Protein AF-A0A946Y7U3-F1 (afdb_monomer)

Foldseek 3Di:
DPDQPFFPDKDFPDWDWDDDPNHTDDIDTDIDTDGDDD

Solvent-accessible surface area (backbone atoms only — not comparable to full-atom values): 2665 Å² total; per-residue (Å²): 132,90,70,77,93,47,74,79,47,74,45,81,77,48,77,49,74,45,71,53,96,94,35,81,69,47,82,48,74,45,68,50,74,46,61,77,85,131

Structure (mmCIF, N/CA/C/O backbone):
data_AF-A0A946Y7U3-F1
#
_entry.id   AF-A0A946Y7U3-F1
#
loop_
_atom_site.group_PDB
_atom_site.id
_atom_site.type_symbol
_atom_site.label_atom_id
_atom_site.label_alt_id
_atom_site.label_comp_id
_atom_site.label_asym_id
_atom_site.label_entity_id
_atom_site.label_seq_id
_atom_site.pdbx_PDB_ins_code
_atom_site.Cartn_x
_atom_site.Cartn_y
_atom_site.Cartn_z
_atom_site.occupancy
_atom_site.B_iso_or_equiv
_atom_site.auth_seq_id
_atom_site.auth_comp_id
_atom_site.auth_asym_id
_atom_site.auth_atom_id
_atom_site.pdbx_PDB_model_num
ATOM 1 N N . ASN A 1 1 ? -2.002 15.556 -18.158 1.00 45.78 1 ASN A N 1
ATOM 2 C CA . ASN A 1 1 ? -1.526 14.621 -17.118 1.00 45.78 1 ASN A CA 1
ATOM 3 C C . ASN A 1 1 ? -1.038 13.366 -17.796 1.00 45.78 1 ASN A C 1
ATOM 5 O O . ASN A 1 1 ? -1.791 12.417 -17.972 1.00 45.78 1 ASN A O 1
ATOM 9 N N . GLU A 1 2 ? 0.205 13.442 -18.250 1.00 54.78 2 GLU A N 1
ATOM 10 C CA . GLU A 1 2 ? 0.967 12.352 -18.851 1.00 54.78 2 GLU A CA 1
ATOM 11 C C . GLU A 1 2 ? 1.127 11.268 -17.782 1.00 54.78 2 GLU A C 1
ATOM 13 O O . GLU A 1 2 ? 1.711 11.500 -16.724 1.00 54.78 2 GLU A O 1
ATOM 18 N N . THR A 1 3 ? 0.474 10.128 -17.982 1.00 57.53 3 THR A N 1
ATOM 19 C CA . THR A 1 3 ? 0.365 9.076 -16.967 1.00 57.53 3 THR A CA 1
ATOM 20 C C . THR A 1 3 ? 1.109 7.852 -17.470 1.00 57.53 3 THR A C 1
ATOM 22 O O . THR A 1 3 ? 0.516 6.995 -18.099 1.00 57.53 3 THR A O 1
ATOM 25 N N . LEU A 1 4 ? 2.425 7.835 -17.220 1.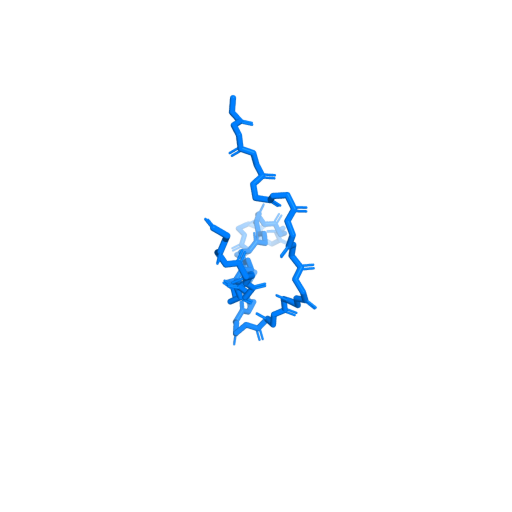00 61.94 4 LEU A N 1
ATOM 26 C CA . LEU A 1 4 ? 3.335 6.678 -17.273 1.00 61.94 4 LEU A CA 1
ATOM 27 C C . LEU A 1 4 ? 2.887 5.568 -18.245 1.00 61.94 4 LEU A C 1
ATOM 29 O O . LEU A 1 4 ? 2.253 4.597 -17.839 1.00 61.94 4 LEU A O 1
ATOM 33 N N . GLU A 1 5 ? 3.227 5.701 -19.526 1.00 63.34 5 GLU A N 1
ATOM 34 C CA . GLU A 1 5 ? 2.658 4.864 -20.594 1.00 63.34 5 GLU A CA 1
ATOM 35 C C . GLU A 1 5 ? 3.184 3.414 -20.643 1.00 63.34 5 GLU A C 1
ATOM 37 O O . GLU A 1 5 ? 2.780 2.654 -21.517 1.00 63.34 5 GLU A O 1
ATOM 42 N N . GLN A 1 6 ? 4.050 2.982 -19.715 1.00 63.72 6 GLN A N 1
ATOM 43 C CA . GLN A 1 6 ? 4.698 1.659 -19.766 1.00 63.72 6 GLN A CA 1
ATOM 44 C C . GLN A 1 6 ? 4.953 1.053 -18.372 1.00 63.72 6 GLN A C 1
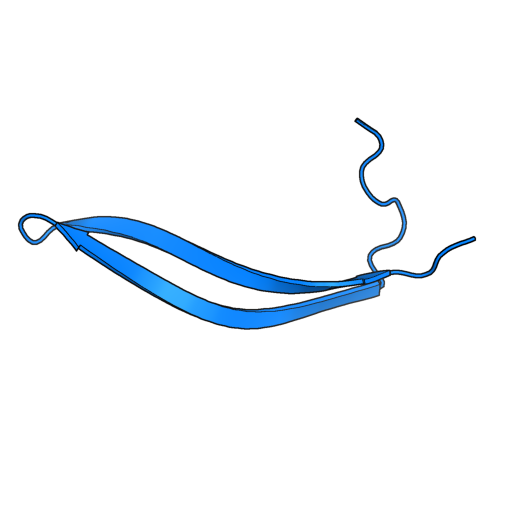ATOM 46 O O . GLN A 1 6 ? 6.092 0.822 -17.965 1.00 63.72 6 GLN A O 1
ATOM 51 N N . ILE A 1 7 ? 3.889 0.814 -17.597 1.00 68.31 7 ILE A N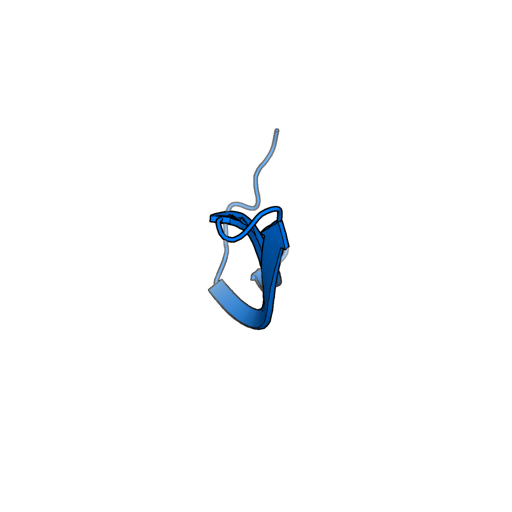 1
ATOM 52 C CA . ILE A 1 7 ? 4.004 0.095 -16.316 1.00 68.31 7 ILE A CA 1
ATOM 53 C C . ILE A 1 7 ? 4.301 -1.387 -16.590 1.00 68.31 7 ILE A C 1
ATOM 55 O O . ILE A 1 7 ? 3.429 -2.118 -17.052 1.00 68.31 7 ILE A O 1
ATOM 59 N N . GLU A 1 8 ? 5.509 -1.844 -16.257 1.00 72.06 8 GLU A N 1
ATOM 60 C CA . GLU A 1 8 ? 5.918 -3.253 -16.403 1.00 72.06 8 GLU A CA 1
ATOM 61 C C . GLU A 1 8 ? 5.525 -4.103 -15.189 1.00 72.06 8 GLU A C 1
ATOM 63 O O . GLU A 1 8 ? 5.331 -5.314 -15.287 1.00 72.06 8 GLU A O 1
ATOM 68 N N . GLY A 1 9 ? 5.386 -3.468 -14.023 1.00 71.94 9 GLY A N 1
ATOM 69 C CA . GLY A 1 9 ? 4.991 -4.157 -12.805 1.00 71.94 9 GLY A CA 1
ATOM 70 C C . GLY A 1 9 ? 4.720 -3.217 -11.638 1.00 71.94 9 GLY A C 1
ATOM 71 O O . GLY A 1 9 ? 5.268 -2.116 -11.537 1.00 71.94 9 GLY A O 1
ATOM 72 N N . ALA A 1 10 ? 3.869 -3.676 -10.724 1.00 83.81 10 ALA A N 1
ATOM 73 C CA . ALA A 1 10 ? 3.577 -2.996 -9.472 1.00 83.81 10 ALA A CA 1
ATOM 74 C C . ALA A 1 10 ? 3.604 -3.998 -8.312 1.00 83.81 10 ALA A C 1
ATOM 76 O O . ALA A 1 10 ? 2.987 -5.059 -8.374 1.00 83.81 10 ALA A O 1
ATOM 77 N N . TRP A 1 11 ? 4.293 -3.639 -7.231 1.00 86.00 11 TRP A N 1
ATOM 78 C CA . TRP A 1 11 ? 4.410 -4.447 -6.019 1.00 86.00 11 TRP A CA 1
ATOM 79 C C . TRP A 1 11 ? 3.787 -3.705 -4.847 1.00 86.00 11 TRP A C 1
ATOM 81 O O . TRP A 1 11 ? 4.107 -2.542 -4.584 1.00 86.00 11 TRP A O 1
ATOM 91 N N . VAL A 1 12 ? 2.931 -4.386 -4.090 1.00 87.00 12 VAL A N 1
ATOM 92 C CA . VAL A 1 12 ? 2.399 -3.847 -2.836 1.00 87.00 12 VAL A CA 1
ATOM 93 C C . VAL A 1 12 ? 3.469 -3.986 -1.760 1.00 87.00 12 VAL A C 1
ATOM 95 O O . VAL A 1 12 ? 3.867 -5.092 -1.408 1.00 87.00 12 VAL A O 1
ATOM 98 N N . LYS A 1 13 ? 3.943 -2.856 -1.231 1.00 89.25 13 LYS A N 1
ATOM 99 C CA . LYS A 1 13 ? 4.899 -2.838 -0.117 1.00 89.25 13 LYS A CA 1
ATOM 100 C C . LYS A 1 13 ? 4.181 -2.955 1.221 1.00 89.25 13 LYS A C 1
ATOM 102 O O . LYS A 1 13 ? 4.617 -3.687 2.099 1.00 89.25 13 LYS A O 1
ATOM 107 N N . GLU A 1 14 ? 3.117 -2.181 1.389 1.00 92.12 14 GLU A N 1
ATOM 108 C CA . GLU A 1 14 ? 2.362 -2.123 2.633 1.00 92.12 14 GLU A CA 1
ATOM 109 C C . GLU A 1 14 ? 0.922 -1.714 2.343 1.00 92.12 14 GLU A C 1
ATOM 111 O O . GLU A 1 14 ? 0.664 -0.845 1.507 1.00 92.12 14 GLU A O 1
ATOM 116 N N . MET A 1 15 ? -0.013 -2.316 3.070 1.00 92.81 15 MET A N 1
ATOM 117 C CA . MET A 1 15 ? -1.411 -1.921 3.064 1.00 92.81 15 MET A CA 1
ATOM 118 C C . MET A 1 15 ? -1.855 -1.651 4.495 1.00 92.81 15 MET A C 1
ATOM 120 O O . MET A 1 15 ? -1.661 -2.474 5.386 1.00 92.81 15 MET A O 1
ATOM 124 N N . LYS A 1 16 ? -2.456 -0.482 4.707 1.00 93.75 16 LYS A N 1
ATOM 125 C CA . LYS A 1 16 ? -3.010 -0.065 5.994 1.00 93.75 16 LYS A CA 1
ATOM 126 C C . LYS A 1 16 ? -4.480 0.277 5.834 1.00 93.75 16 LYS A C 1
ATOM 128 O O . LYS A 1 16 ? -4.877 0.921 4.862 1.00 93.75 16 LYS A O 1
ATOM 133 N N . VAL A 1 17 ? -5.263 -0.115 6.831 1.00 94.94 17 VAL A N 1
ATOM 134 C CA . VAL A 1 17 ? -6.681 0.223 6.941 1.00 94.94 17 VAL A CA 1
ATOM 135 C C . VAL A 1 17 ? -6.866 1.073 8.185 1.00 94.94 17 VAL A C 1
ATOM 137 O O . VAL A 1 17 ? -6.451 0.676 9.271 1.00 94.94 17 VAL A O 1
ATOM 140 N N . THR A 1 18 ? -7.467 2.250 8.038 1.00 93.75 18 THR A N 1
ATOM 141 C CA . THR A 1 18 ? -7.886 3.054 9.187 1.00 93.75 18 THR A CA 1
ATOM 142 C C . THR A 1 18 ? -9.330 2.720 9.525 1.00 93.75 18 THR A C 1
ATOM 144 O O . THR A 1 18 ? -10.179 2.640 8.640 1.00 93.75 18 THR A O 1
ATOM 147 N N . VAL A 1 19 ? -9.616 2.513 10.810 1.00 94.25 19 VAL A N 1
ATOM 148 C CA . VAL A 1 19 ? -10.974 2.297 11.321 1.00 94.25 19 VAL A CA 1
ATOM 149 C C . VAL A 1 19 ? -11.307 3.453 12.251 1.00 94.25 19 VAL A C 1
ATOM 151 O O . VAL A 1 19 ? -10.541 3.759 13.164 1.00 94.25 19 VAL A O 1
ATOM 154 N N . LYS A 1 20 ? -12.448 4.102 12.020 1.00 94.06 20 LYS A N 1
ATOM 155 C CA . LYS A 1 20 ? -12.959 5.191 12.852 1.00 94.06 20 LYS A CA 1
ATOM 156 C C . LYS A 1 20 ? -14.404 4.894 13.227 1.00 94.06 20 LYS A C 1
ATOM 158 O O . LYS A 1 20 ? -15.219 4.569 12.369 1.00 94.06 20 LYS A O 1
ATOM 163 N N . ASN A 1 21 ? -14.724 4.999 14.516 1.00 93.50 21 ASN A N 1
ATOM 164 C CA . ASN A 1 21 ? -16.065 4.734 15.054 1.00 93.50 21 ASN A CA 1
ATOM 165 C C . ASN A 1 21 ? -16.618 3.349 14.655 1.00 93.50 21 ASN A C 1
ATOM 167 O O . ASN A 1 21 ? -17.783 3.219 14.288 1.00 93.50 21 ASN A O 1
ATOM 171 N N . GLY A 1 22 ? -15.761 2.322 14.658 1.00 94.25 22 GLY A N 1
ATOM 172 C CA . GLY A 1 22 ? -16.139 0.950 14.298 1.00 94.25 22 GLY A CA 1
ATOM 173 C C . GLY A 1 22 ? -16.397 0.716 12.805 1.00 94.25 22 GLY A C 1
ATOM 174 O O . GLY A 1 22 ? -16.768 -0.390 12.425 1.00 94.25 22 GLY A O 1
ATOM 175 N N . LYS A 1 23 ? -16.190 1.724 11.947 1.00 93.31 23 LYS A N 1
ATOM 176 C CA . LYS A 1 23 ? -16.312 1.606 10.491 1.00 93.31 23 LYS A CA 1
ATOM 177 C C . LYS A 1 23 ? -14.962 1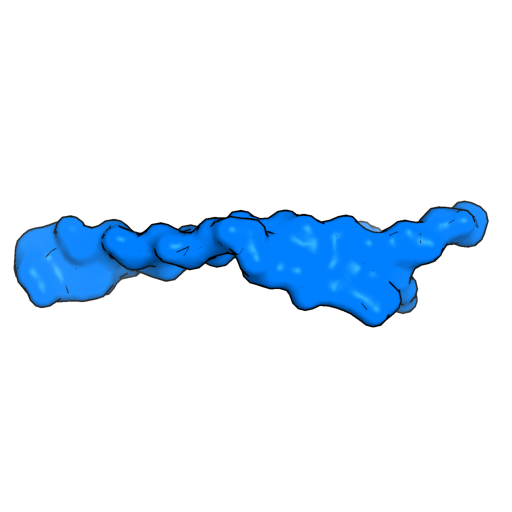.816 9.826 1.00 93.31 23 LYS A C 1
ATOM 179 O O . LYS A 1 23 ? -14.143 2.605 10.299 1.00 93.31 23 LYS A O 1
ATOM 184 N N . VAL A 1 24 ? -14.732 1.112 8.722 1.00 94.12 24 VAL A N 1
ATOM 185 C CA . VAL A 1 24 ? -13.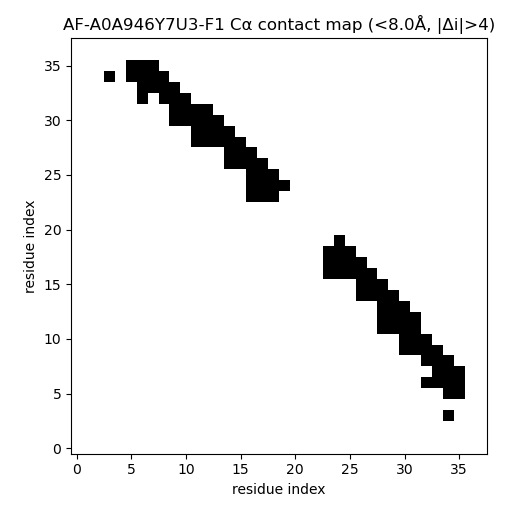557 1.363 7.889 1.00 94.12 24 VAL A CA 1
ATOM 186 C C . VAL A 1 24 ? -13.648 2.784 7.346 1.00 94.12 24 VAL A C 1
ATOM 188 O O . VAL A 1 24 ? -14.643 3.160 6.734 1.00 94.12 24 VAL A O 1
ATOM 191 N N . ASP A 1 25 ? -12.613 3.568 7.614 1.00 94.62 25 ASP A N 1
ATOM 192 C CA . ASP A 1 25 ? -12.473 4.938 7.145 1.00 94.62 25 ASP A CA 1
ATOM 193 C C . ASP A 1 25 ? -11.785 4.933 5.778 1.00 94.62 25 ASP A C 1
ATOM 195 O O . ASP A 1 25 ? -12.385 5.369 4.795 1.00 94.62 25 ASP A O 1
ATOM 199 N N . LYS A 1 26 ? -10.545 4.417 5.681 1.00 92.56 26 LYS A N 1
ATOM 200 C CA . LYS A 1 26 ? -9.770 4.433 4.426 1.00 92.56 26 LYS A CA 1
ATOM 201 C C . LYS A 1 26 ? -8.812 3.260 4.282 1.00 92.56 26 LYS A C 1
ATOM 203 O O . LYS A 1 26 ? -8.231 2.771 5.251 1.00 92.56 26 LYS A O 1
ATOM 208 N N . TYR A 1 27 ? -8.570 2.911 3.023 1.00 93.25 27 TYR A N 1
ATOM 209 C CA . TYR A 1 27 ? -7.498 2.023 2.598 1.00 93.25 27 TYR A CA 1
ATOM 210 C C . TYR A 1 27 ? -6.343 2.859 2.057 1.00 93.25 27 TYR A C 1
ATOM 212 O O . TYR A 1 27 ? -6.531 3.723 1.202 1.00 93.25 27 TYR A O 1
ATOM 220 N N . ARG A 1 28 ? -5.138 2.608 2.560 1.00 92.19 28 ARG A N 1
ATOM 221 C CA . ARG A 1 28 ? -3.902 3.177 2.025 1.00 92.19 28 ARG A CA 1
ATOM 222 C C . ARG A 1 28 ? -3.013 2.038 1.567 1.00 92.19 28 ARG A C 1
ATOM 224 O O . ARG A 1 28 ? -2.625 1.203 2.381 1.00 92.19 28 ARG A O 1
ATOM 231 N N . VAL A 1 29 ? -2.694 2.028 0.278 1.00 92.88 29 VAL A N 1
ATOM 232 C CA . VAL A 1 29 ? -1.814 1.031 -0.331 1.00 92.88 29 VAL A CA 1
ATOM 233 C C . VAL A 1 29 ? -0.562 1.743 -0.815 1.00 92.88 29 VAL A C 1
ATOM 235 O O . VAL A 1 29 ? -0.628 2.632 -1.660 1.00 92.88 29 VAL A O 1
ATOM 238 N N . ALA A 1 30 ? 0.579 1.369 -0.250 1.00 90.94 30 ALA A N 1
ATOM 239 C CA . ALA A 1 30 ? 1.879 1.813 -0.715 1.00 90.94 30 ALA A CA 1
ATOM 240 C C . ALA A 1 30 ? 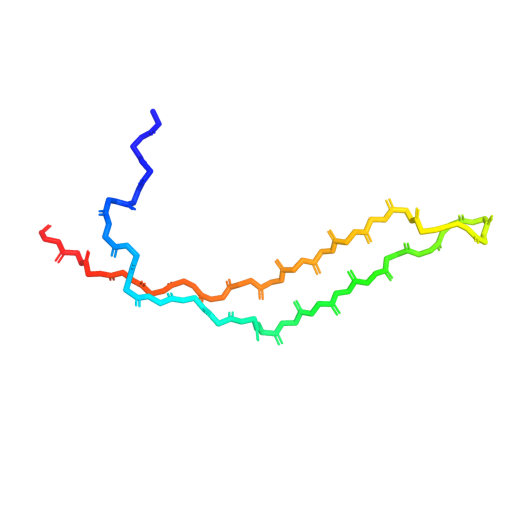2.348 0.860 -1.816 1.00 90.94 30 ALA A C 1
ATOM 242 O O . ALA A 1 30 ? 2.705 -0.291 -1.548 1.00 90.94 30 ALA A O 1
ATOM 24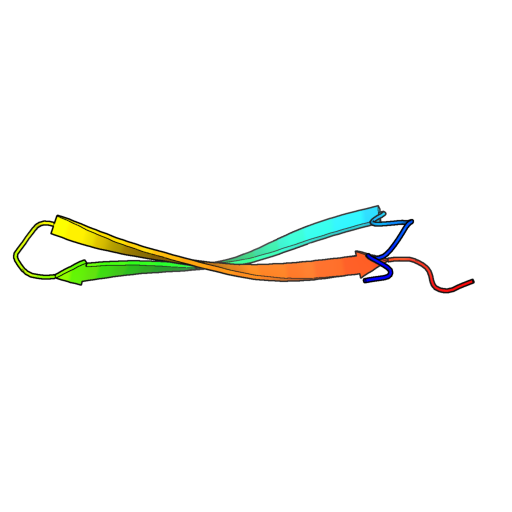3 N N . LEU A 1 31 ? 2.339 1.348 -3.053 1.00 91.69 31 LEU A N 1
ATOM 244 C CA . LEU A 1 31 ? 2.799 0.617 -4.228 1.00 91.69 31 LEU A CA 1
ATOM 245 C C . LEU A 1 31 ? 4.214 1.064 -4.593 1.00 91.69 31 LEU A C 1
ATOM 247 O O . LEU A 1 31 ? 4.523 2.254 -4.587 1.00 91.69 31 LEU A O 1
ATOM 251 N N . LYS A 1 32 ? 5.065 0.101 -4.935 1.00 87.06 32 LYS A N 1
ATOM 252 C CA . LYS A 1 32 ? 6.270 0.345 -5.725 1.00 87.06 32 LYS A CA 1
ATOM 253 C C . LYS A 1 32 ? 5.918 0.044 -7.172 1.00 87.06 32 LYS A C 1
ATOM 255 O O . LYS A 1 32 ? 5.518 -1.078 -7.464 1.00 87.06 32 LYS A O 1
ATOM 260 N N . VAL A 1 33 ? 6.038 1.034 -8.042 1.00 85.69 33 VAL A N 1
ATOM 261 C CA . VAL A 1 33 ? 5.752 0.892 -9.472 1.00 85.69 33 VAL A CA 1
ATOM 262 C C . VAL A 1 33 ? 7.077 0.954 -10.214 1.00 85.69 33 VAL A C 1
ATOM 264 O O . VAL A 1 33 ? 7.849 1.884 -9.986 1.00 85.69 33 VAL A O 1
ATOM 267 N N . THR A 1 34 ? 7.333 -0.033 -11.066 1.00 82.50 34 THR A N 1
ATOM 268 C CA . THR A 1 34 ? 8.486 -0.035 -11.969 1.00 82.50 34 THR A CA 1
ATOM 269 C C . THR A 1 34 ? 7.983 0.210 -13.380 1.00 82.50 34 THR A C 1
ATOM 271 O O . THR A 1 34 ? 6.972 -0.355 -13.802 1.00 82.50 34 THR A O 1
ATOM 274 N N . PHE A 1 35 ? 8.690 1.073 -14.092 1.00 81.06 35 PHE A N 1
ATOM 275 C CA . PHE A 1 35 ? 8.438 1.391 -15.484 1.00 81.06 35 PHE A CA 1
ATOM 276 C C . PHE A 1 35 ? 9.776 1.631 -16.176 1.00 81.06 35 PHE A C 1
ATOM 278 O O . PHE A 1 35 ? 10.746 2.058 -15.540 1.00 81.06 35 PH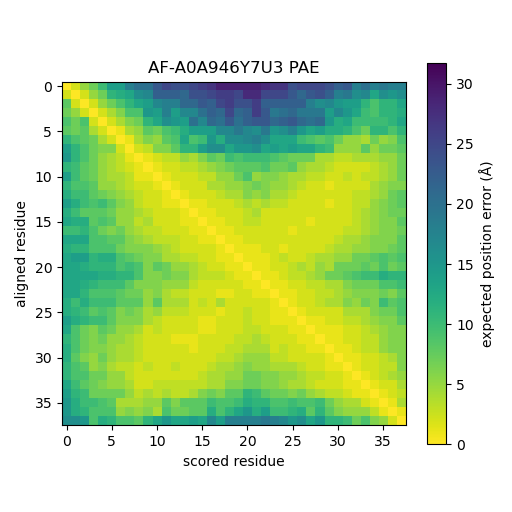E A O 1
ATOM 285 N N . VAL A 1 36 ? 9.812 1.357 -17.472 1.00 69.94 36 VAL A N 1
ATOM 286 C CA . VAL A 1 36 ? 10.937 1.710 -18.334 1.00 69.94 36 VAL A CA 1
ATOM 287 C C . VAL A 1 36 ? 10.823 3.168 -18.762 1.00 69.94 36 VAL A C 1
ATOM 289 O O . VAL A 1 36 ? 9.740 3.658 -19.085 1.00 69.94 36 VAL A O 1
ATOM 292 N N . LEU A 1 37 ? 11.955 3.868 -18.726 1.00 67.56 37 LEU A N 1
ATOM 293 C CA . LEU A 1 37 ? 12.090 5.226 -19.237 1.00 67.56 37 LEU A CA 1
ATOM 294 C C . LEU A 1 37 ? 12.704 5.134 -20.636 1.00 67.56 37 LEU A C 1
ATOM 296 O O . LEU A 1 37 ? 13.776 4.545 -20.785 1.00 67.56 37 LEU A O 1
ATOM 300 N N . HIS A 1 38 ? 12.012 5.679 -21.632 1.00 62.50 38 HIS A N 1
ATOM 301 C CA . HIS A 1 38 ? 12.534 5.841 -22.989 1.00 62.50 38 HIS A CA 1
ATOM 302 C C . HIS A 1 38 ? 13.192 7.206 -23.170 1.00 62.50 38 HIS A C 1
ATOM 304 O O . HIS A 1 38 ? 12.717 8.175 -22.533 1.00 62.50 38 HIS A O 1
#

pLDDT: mean 82.13, std 13.86, range [45.78, 94.94]

Mean predicted aligned error: 6.89 Å

Radius of gyration: 14.72 Å; Cα contacts (8 Å, |Δi|>4): 51; chains: 1; bounding box: 29×19×38 Å

Nearest PDB structures (foldseek):
  6r1e-assembly1_A  TM=8.657E-01  e=3.283E-01  Streptomyces coelicolor A3(2)
  9hmf-assembly1_C  TM=4.771E-01  e=4.85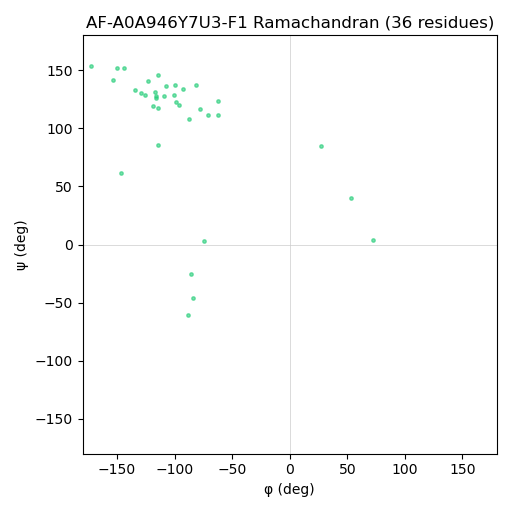1E+00  Campylobacter jejuni
  4xo2-assembly1_A  TM=4.829E-01  e=3.730E+00  Escherichia coli K-12

Secondary structure (DSSP, 8-state):
----S-EEEEEEEEEEEEEETTEEEEEEEEEEEEE---

Sequence (38 aa):
NETLEQIEGAWVKEMKVTVKNGKVDKYRVALKVTFVLH